Protein AF-A0A497P9X1-F1 (afdb_monomer_lite)

pLDDT: mean 84.9, std 14.03, range [44.47, 98.25]

Radius of gyration: 28.97 Å; chains: 1; bounding box: 52×37×80 Å

Sequence (143 aa):
KSTELIQFISKNPGLSIEEISKKLGWTRRSVKLILAKLEKLNKITSRYFPAITKFKDEPWDIQKDISSEESKLEEMLINLKRKEKEAFEKCIKAQMSKDDNLASMYANQCAEIKKLINTVIANEDLLGRMNITIERLRINLRK

Secondary structure (DSSP, 8-state):
-HHHHHHHHHHSTT--HHHHHHHHT--HHHHHHHHHHHHHTTS------------SS-HHHHHHHHHHHHHHHHHHHHHHHHHHHHHHHHHHHHHHTT-HHHHHHHHHHHHHHHHHHHHHHHHHHHHHHHHHHHHHHHHHHT-

Structure (mmCIF, N/CA/C/O backbone):
data_AF-A0A497P9X1-F1
#
_entry.id   AF-A0A497P9X1-F1
#
loop_
_atom_site.group_PDB
_atom_site.id
_atom_site.type_symbol
_atom_site.label_atom_id
_atom_site.label_alt_id
_atom_site.label_comp_id
_atom_site.label_asym_id
_atom_site.label_entity_id
_atom_site.label_seq_id
_atom_site.pdbx_PDB_ins_code
_atom_site.Cartn_x
_atom_site.Cartn_y
_atom_site.Cartn_z
_atom_site.occupancy
_atom_site.B_iso_or_equiv
_atom_site.auth_seq_id
_atom_site.auth_comp_id
_atom_site.auth_asym_id
_atom_site.auth_atom_id
_atom_site.pdbx_PDB_model_num
ATOM 1 N N . LYS A 1 1 ? 18.098 -14.979 -49.628 1.00 72.38 1 LYS A N 1
ATOM 2 C CA . LYS A 1 1 ? 17.369 -14.269 -48.546 1.00 72.38 1 LYS A CA 1
ATOM 3 C C . LYS A 1 1 ? 17.636 -14.821 -47.139 1.00 72.38 1 LYS A C 1
ATOM 5 O O . LYS A 1 1 ? 18.336 -14.154 -46.400 1.00 72.38 1 LYS A O 1
ATOM 10 N N . SER A 1 2 ? 17.158 -15.999 -46.713 1.00 75.50 2 SER A N 1
ATOM 11 C CA . SER A 1 2 ? 17.401 -16.448 -45.317 1.00 75.50 2 SER A CA 1
ATOM 12 C C . SER A 1 2 ? 18.880 -16.718 -45.001 1.00 75.50 2 SER A C 1
ATOM 14 O O . SER A 1 2 ? 19.380 -16.264 -43.981 1.00 75.50 2 SER A O 1
ATOM 16 N N . THR A 1 3 ? 19.591 -17.408 -45.895 1.00 80.69 3 THR A N 1
ATOM 17 C CA . THR A 1 3 ? 21.039 -17.683 -45.794 1.00 80.69 3 THR A CA 1
ATOM 18 C C . THR A 1 3 ? 21.878 -16.409 -45.866 1.00 80.69 3 THR A C 1
ATOM 20 O O . THR A 1 3 ? 22.778 -16.197 -45.065 1.00 80.69 3 THR A O 1
ATOM 23 N N . GLU A 1 4 ? 21.513 -15.533 -46.792 1.00 83.50 4 GLU A N 1
ATOM 24 C CA . GLU A 1 4 ? 22.104 -14.213 -47.005 1.00 83.50 4 GLU A CA 1
ATOM 25 C C . GLU A 1 4 ? 21.958 -13.304 -45.775 1.00 83.50 4 GLU A C 1
ATOM 27 O O . GLU A 1 4 ? 22.929 -12.684 -45.352 1.00 83.50 4 GLU A O 1
ATOM 32 N N . LEU A 1 5 ? 20.784 -13.296 -45.131 1.00 81.31 5 LEU A N 1
ATOM 33 C CA . LEU A 1 5 ? 20.562 -12.547 -43.895 1.00 81.31 5 LEU A CA 1
ATOM 34 C C . LEU A 1 5 ? 21.368 -13.125 -42.722 1.00 81.31 5 LEU A C 1
ATOM 36 O O . LEU A 1 5 ? 21.935 -12.359 -41.953 1.00 81.31 5 LEU A O 1
ATOM 40 N N . ILE A 1 6 ? 21.475 -14.455 -42.603 1.00 79.44 6 ILE A N 1
ATOM 41 C CA . ILE A 1 6 ? 22.326 -15.096 -41.584 1.00 79.44 6 ILE A CA 1
ATOM 42 C C . ILE A 1 6 ? 23.792 -14.702 -41.780 1.00 79.44 6 ILE A C 1
ATOM 44 O O . ILE A 1 6 ? 24.445 -14.278 -40.830 1.00 79.44 6 ILE A O 1
ATOM 48 N N . GLN A 1 7 ? 24.308 -14.815 -43.005 1.00 82.56 7 GLN A N 1
ATOM 49 C CA . GLN A 1 7 ? 25.697 -14.476 -43.313 1.00 82.56 7 GLN A CA 1
ATOM 50 C C . GLN A 1 7 ? 25.976 -12.989 -43.059 1.00 82.56 7 GLN A C 1
ATOM 52 O O . GLN A 1 7 ? 27.040 -12.630 -42.559 1.00 82.56 7 GLN A O 1
ATOM 57 N N . PHE A 1 8 ? 25.004 -12.127 -43.359 1.00 82.25 8 PHE A N 1
ATOM 58 C CA . PHE A 1 8 ? 25.089 -10.697 -43.099 1.00 82.25 8 PHE A CA 1
ATOM 59 C C . PHE A 1 8 ? 25.101 -10.368 -41.599 1.00 82.25 8 PHE A C 1
ATOM 61 O O . PHE A 1 8 ? 25.959 -9.602 -41.161 1.00 82.25 8 PHE A O 1
ATOM 68 N N . ILE A 1 9 ? 24.206 -10.978 -40.811 1.00 78.12 9 ILE A N 1
ATOM 69 C CA . ILE A 1 9 ? 24.138 -10.819 -39.347 1.00 78.12 9 ILE A CA 1
ATOM 70 C C . ILE A 1 9 ? 25.404 -11.363 -38.682 1.00 78.12 9 ILE A C 1
ATOM 72 O O . ILE A 1 9 ? 25.940 -10.726 -37.783 1.00 78.12 9 ILE A O 1
ATOM 76 N N . SER A 1 10 ? 25.930 -12.497 -39.152 1.00 77.62 10 SER A N 1
ATOM 77 C CA . SER A 1 10 ? 27.176 -13.068 -38.628 1.00 77.62 10 SER A CA 1
ATOM 78 C C . SER A 1 10 ? 28.377 -12.144 -38.841 1.00 77.62 10 SER A C 1
ATOM 80 O O . SER A 1 10 ? 29.286 -12.146 -38.018 1.00 77.62 10 SER A O 1
ATOM 82 N N . LYS A 1 11 ? 28.388 -11.362 -39.927 1.00 81.19 11 LYS A N 1
ATOM 83 C CA . LYS A 1 11 ? 29.424 -10.354 -40.196 1.00 81.19 11 LYS A CA 1
ATOM 84 C C . LYS A 1 11 ? 29.170 -9.021 -39.480 1.00 81.19 11 LYS A C 1
ATOM 86 O O . LYS A 1 11 ? 30.095 -8.232 -39.348 1.00 81.19 11 LYS A O 1
ATOM 91 N N . ASN A 1 12 ? 27.933 -8.751 -39.057 1.00 75.94 12 ASN A N 1
ATOM 92 C CA . ASN A 1 12 ? 27.509 -7.472 -38.481 1.00 75.94 12 ASN A CA 1
ATOM 93 C C . ASN A 1 12 ? 26.520 -7.697 -37.314 1.00 75.94 12 ASN A C 1
ATOM 95 O O . ASN A 1 12 ? 25.314 -7.462 -37.475 1.00 75.94 12 ASN A O 1
ATOM 99 N N . PRO A 1 13 ? 26.988 -8.180 -36.150 1.00 74.12 13 PRO A N 1
ATOM 100 C CA . PRO A 1 13 ? 26.120 -8.403 -34.998 1.00 74.12 13 PRO A CA 1
ATOM 101 C C . PRO A 1 13 ? 25.591 -7.073 -34.433 1.00 74.12 13 PRO A C 1
ATOM 103 O O . PRO A 1 13 ? 26.290 -6.066 -34.437 1.00 74.12 13 PRO A O 1
ATOM 106 N N . GLY A 1 14 ? 24.354 -7.074 -33.923 1.00 69.44 14 GLY A N 1
ATOM 107 C CA . GLY A 1 14 ? 23.773 -5.931 -33.198 1.00 69.44 14 GLY A CA 1
ATOM 108 C C . GLY A 1 14 ? 23.061 -4.869 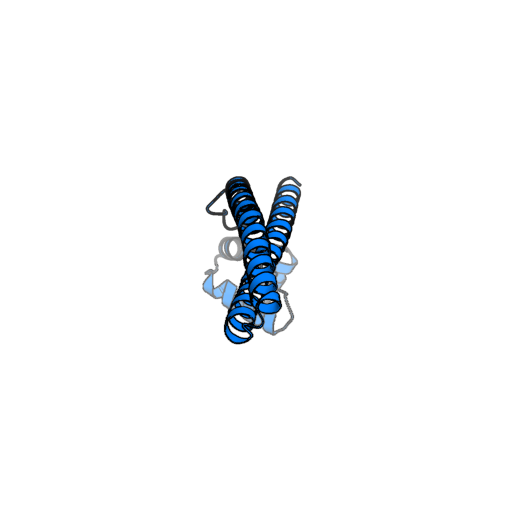-34.046 1.00 69.44 14 GLY A C 1
ATOM 109 O O . GLY A 1 14 ? 22.570 -3.897 -33.484 1.00 69.44 14 GLY A O 1
ATOM 110 N N . LEU A 1 15 ? 22.955 -5.046 -35.367 1.00 76.50 15 LEU A N 1
ATOM 111 C CA . LEU A 1 15 ? 22.211 -4.114 -36.224 1.00 76.50 15 LEU A CA 1
ATOM 112 C C . LEU A 1 15 ? 20.694 -4.177 -35.992 1.00 76.50 15 LEU A C 1
ATOM 114 O O . LEU A 1 15 ? 20.102 -5.252 -35.862 1.00 76.50 15 LEU A O 1
ATOM 118 N N . SER A 1 16 ? 20.053 -3.012 -36.034 1.00 77.69 16 SER A N 1
ATOM 119 C CA . SER A 1 16 ? 18.599 -2.871 -35.999 1.00 77.69 16 SER A CA 1
ATOM 120 C C . SER A 1 16 ? 17.940 -3.323 -37.309 1.00 77.69 16 SER A C 1
ATOM 122 O O . SER A 1 16 ? 18.546 -3.360 -38.384 1.00 77.69 16 SER A O 1
ATOM 124 N N . ILE A 1 17 ? 16.636 -3.611 -37.251 1.00 80.31 17 ILE A N 1
ATOM 125 C CA . ILE A 1 17 ? 15.829 -3.978 -38.430 1.00 80.31 17 ILE A CA 1
ATOM 126 C C . ILE A 1 17 ? 15.866 -2.869 -39.496 1.00 80.31 17 ILE A C 1
ATOM 128 O O . ILE A 1 17 ? 15.791 -3.155 -40.692 1.00 80.31 17 ILE A O 1
ATOM 132 N N . GLU A 1 18 ? 15.988 -1.609 -39.075 1.00 79.69 18 GLU A N 1
ATOM 133 C CA . GLU A 1 18 ? 16.045 -0.456 -39.973 1.00 79.69 18 GLU A CA 1
ATOM 134 C C . GLU A 1 18 ? 17.371 -0.395 -40.734 1.00 79.69 18 GLU A C 1
ATOM 136 O O . GLU A 1 18 ? 17.380 -0.218 -41.953 1.00 79.69 18 GLU A O 1
ATOM 141 N N . GLU A 1 19 ? 18.484 -0.623 -40.042 1.00 78.62 19 GLU A N 1
ATOM 142 C CA . GLU A 1 19 ? 19.819 -0.640 -40.643 1.00 78.62 19 GLU A CA 1
ATOM 143 C C . GLU A 1 19 ? 20.000 -1.835 -41.579 1.00 78.62 19 GLU A C 1
ATOM 145 O O . GLU A 1 19 ? 20.562 -1.686 -42.664 1.00 78.62 19 GLU A O 1
ATOM 150 N N . ILE A 1 20 ? 19.462 -3.002 -41.211 1.00 82.56 20 ILE A N 1
ATOM 151 C CA . ILE A 1 20 ? 19.448 -4.195 -42.068 1.00 82.56 20 ILE A CA 1
ATOM 152 C C . ILE A 1 20 ? 18.623 -3.930 -43.333 1.00 82.56 20 ILE A C 1
ATOM 154 O O . ILE A 1 20 ? 19.067 -4.233 -44.439 1.00 82.56 20 ILE A O 1
ATOM 158 N N . SER A 1 21 ? 17.438 -3.329 -43.185 1.00 86.38 21 SER A N 1
ATOM 159 C CA . SER A 1 21 ? 16.563 -2.959 -44.303 1.00 86.38 21 SER A CA 1
ATOM 160 C C . SER A 1 21 ? 17.260 -1.994 -45.268 1.00 86.38 21 SER A C 1
ATOM 162 O O . SER A 1 21 ? 17.225 -2.216 -46.477 1.00 86.38 21 SER A O 1
ATOM 164 N N . LYS A 1 22 ? 17.957 -0.978 -44.742 1.00 87.50 22 LYS A N 1
ATOM 165 C CA . LYS A 1 22 ? 18.691 0.016 -45.537 1.00 87.50 22 LYS A CA 1
ATOM 166 C C . LYS A 1 22 ? 19.923 -0.573 -46.231 1.00 87.50 22 LYS A C 1
ATOM 168 O O . LYS A 1 22 ? 20.139 -0.288 -47.403 1.00 87.50 22 LYS A O 1
ATOM 173 N N . LYS A 1 23 ? 20.711 -1.405 -45.540 1.00 85.12 23 LYS A N 1
ATOM 174 C CA . LYS A 1 23 ? 21.948 -1.996 -46.087 1.00 85.12 23 LYS A CA 1
ATOM 175 C C . LYS A 1 23 ? 21.693 -3.106 -47.110 1.00 85.12 23 LYS A C 1
ATOM 177 O O . LYS A 1 23 ? 22.462 -3.229 -48.053 1.00 85.12 23 LYS A O 1
ATOM 182 N N . LEU A 1 24 ? 20.636 -3.902 -46.934 1.00 84.81 24 LEU A N 1
ATOM 183 C CA . LEU A 1 24 ? 20.275 -4.979 -47.868 1.00 84.81 24 LEU A CA 1
ATOM 184 C C . LEU A 1 24 ? 19.288 -4.531 -48.959 1.00 84.81 24 LEU A C 1
ATOM 186 O O . LEU A 1 24 ? 18.981 -5.312 -49.855 1.00 84.81 24 LEU A O 1
ATOM 190 N N . GLY A 1 25 ? 18.748 -3.309 -48.878 1.00 85.31 25 GLY A N 1
ATOM 191 C CA . GLY A 1 25 ? 17.722 -2.814 -49.806 1.00 85.31 25 GLY A CA 1
ATOM 192 C C . GLY A 1 25 ? 16.392 -3.575 -49.710 1.00 85.31 25 GLY A C 1
ATOM 193 O O . GLY A 1 25 ? 15.606 -3.602 -50.654 1.00 85.31 25 GLY A O 1
ATOM 194 N N . TRP A 1 26 ? 16.138 -4.253 -48.590 1.00 89.75 26 TRP A N 1
ATOM 195 C CA . TRP A 1 26 ? 14.936 -5.061 -48.380 1.00 89.75 26 TRP A CA 1
ATOM 196 C C . TRP A 1 26 ? 13.880 -4.281 -47.614 1.00 89.75 26 TRP A C 1
ATOM 198 O O . TRP A 1 26 ? 14.192 -3.447 -46.771 1.00 89.75 26 TRP A O 1
ATOM 208 N N . THR A 1 27 ? 12.604 -4.609 -47.820 1.00 87.69 27 THR A N 1
ATOM 209 C CA . THR A 1 27 ? 11.520 -4.011 -47.028 1.00 87.69 27 THR A CA 1
ATOM 210 C C . THR A 1 27 ? 11.586 -4.467 -45.567 1.00 87.69 27 THR A C 1
ATOM 212 O O . THR A 1 27 ? 11.835 -5.646 -45.290 1.00 87.69 27 THR A O 1
ATOM 215 N N . ARG A 1 28 ? 11.261 -3.576 -44.619 1.00 84.81 28 ARG A N 1
ATOM 216 C CA . ARG A 1 28 ? 11.203 -3.893 -43.175 1.00 84.81 28 ARG A CA 1
ATOM 217 C C . ARG A 1 28 ? 10.356 -5.137 -42.877 1.00 84.81 28 ARG A C 1
ATOM 219 O O . ARG A 1 28 ? 10.724 -5.957 -42.040 1.00 84.81 28 ARG A O 1
ATOM 226 N N . ARG A 1 29 ? 9.236 -5.309 -43.595 1.00 84.75 29 ARG A N 1
ATOM 227 C CA . ARG A 1 29 ? 8.339 -6.472 -43.466 1.00 84.75 29 ARG A CA 1
ATOM 228 C C . ARG A 1 29 ? 9.035 -7.775 -43.856 1.00 84.75 29 ARG A C 1
ATOM 230 O O . ARG A 1 29 ? 8.917 -8.763 -43.139 1.00 84.75 29 ARG A O 1
ATOM 237 N N . SER A 1 30 ? 9.775 -7.774 -44.963 1.00 86.12 30 SER A N 1
ATOM 238 C CA . SER A 1 30 ? 10.507 -8.959 -45.418 1.00 86.12 30 SER A CA 1
ATOM 239 C C . SER A 1 30 ? 11.630 -9.356 -44.456 1.00 86.12 30 SER A C 1
ATOM 241 O O . SER A 1 30 ? 11.753 -10.536 -44.136 1.00 86.12 30 SER A O 1
ATOM 243 N N . VAL A 1 31 ? 12.369 -8.380 -43.916 1.00 84.69 31 VAL A N 1
ATOM 244 C CA . VAL A 1 31 ? 13.404 -8.614 -42.898 1.00 84.69 31 VAL A CA 1
ATOM 245 C C . VAL A 1 31 ? 12.779 -9.217 -41.636 1.00 84.69 31 VAL A C 1
ATOM 247 O O . VAL A 1 31 ? 13.226 -10.269 -41.192 1.00 84.69 31 VAL A O 1
ATOM 250 N N . LYS A 1 32 ? 11.683 -8.638 -41.119 1.00 85.44 32 LYS A N 1
ATOM 251 C CA . LYS A 1 32 ? 10.947 -9.171 -39.953 1.00 85.44 32 LYS A CA 1
ATOM 252 C C . LYS A 1 32 ? 10.479 -10.615 -40.146 1.00 85.44 32 LYS A C 1
ATOM 254 O O . LYS A 1 32 ? 10.679 -11.443 -39.265 1.00 85.44 32 LYS A O 1
ATOM 259 N N . LEU A 1 33 ? 9.876 -10.927 -41.295 1.00 85.44 33 LEU A N 1
ATOM 260 C CA . LEU A 1 33 ? 9.376 -12.276 -41.583 1.00 85.44 33 LEU A CA 1
ATOM 261 C C . LEU A 1 33 ? 10.501 -13.313 -41.627 1.00 85.44 33 LEU A C 1
ATOM 263 O O . LEU A 1 33 ? 10.319 -14.439 -41.169 1.00 85.44 33 LEU A O 1
ATOM 267 N N . ILE A 1 34 ? 11.654 -12.949 -42.186 1.00 85.31 34 ILE A N 1
ATOM 268 C CA . ILE A 1 34 ? 12.799 -13.855 -42.275 1.00 85.31 34 ILE A CA 1
ATOM 269 C C . ILE A 1 34 ? 13.465 -14.003 -40.905 1.00 85.31 34 ILE A C 1
ATOM 271 O O . ILE A 1 34 ? 13.758 -15.130 -40.522 1.00 85.31 34 ILE A O 1
ATOM 275 N N . LEU A 1 35 ? 13.634 -12.919 -40.140 1.00 82.38 35 LEU A N 1
ATOM 276 C CA . LEU A 1 35 ? 14.141 -12.981 -38.765 1.00 82.38 35 LEU A CA 1
ATOM 277 C C . LEU A 1 35 ? 13.268 -13.891 -37.891 1.00 82.38 35 LEU A C 1
ATOM 279 O O . LEU A 1 35 ? 13.795 -14.806 -37.272 1.00 82.38 35 LEU A O 1
ATOM 283 N N . ALA A 1 36 ? 11.942 -13.738 -37.943 1.00 82.88 36 ALA A N 1
ATOM 284 C CA . ALA A 1 36 ? 11.012 -14.595 -37.204 1.00 82.88 36 ALA A CA 1
ATOM 285 C C . ALA A 1 36 ? 11.107 -16.074 -37.623 1.00 82.88 36 ALA A C 1
ATOM 287 O O . ALA A 1 36 ? 11.001 -16.974 -36.792 1.00 82.88 36 ALA A O 1
ATOM 288 N N . LYS A 1 37 ? 11.327 -16.354 -38.916 1.00 84.56 37 LYS A N 1
ATOM 289 C CA . LYS A 1 37 ? 11.570 -17.724 -39.399 1.00 84.56 37 LYS A CA 1
ATOM 290 C C . LYS A 1 37 ? 12.897 -18.286 -38.887 1.00 84.56 37 LYS A C 1
ATOM 292 O O . LYS A 1 37 ? 12.955 -19.456 -38.537 1.00 84.56 37 LYS A O 1
ATOM 297 N N . LEU A 1 38 ? 13.956 -17.482 -38.865 1.00 81.50 38 LEU A N 1
ATOM 298 C CA . LEU A 1 38 ? 15.285 -17.896 -38.409 1.00 81.50 38 LEU A CA 1
ATOM 299 C C . LEU A 1 38 ? 15.351 -18.093 -36.891 1.00 81.50 38 LEU A C 1
ATOM 301 O O . LEU A 1 38 ? 16.043 -18.997 -36.429 1.00 81.50 38 LEU A O 1
ATOM 305 N N . GLU A 1 39 ? 14.600 -17.288 -36.147 1.00 81.69 39 GLU A N 1
ATOM 306 C CA . GLU A 1 39 ? 14.421 -17.411 -34.703 1.00 81.69 39 GLU A CA 1
ATOM 307 C C . GLU A 1 39 ? 13.659 -18.687 -34.342 1.00 81.69 39 GLU A C 1
ATOM 309 O O . GLU A 1 39 ? 14.131 -19.465 -33.524 1.00 81.69 39 GLU A O 1
ATOM 314 N N . LYS A 1 40 ? 12.562 -18.998 -35.051 1.00 83.44 40 LYS A N 1
ATOM 315 C CA . LYS A 1 40 ? 11.863 -20.291 -34.907 1.00 83.44 40 LYS A CA 1
ATOM 316 C C . LYS A 1 40 ? 12.748 -21.505 -35.200 1.00 83.44 40 LYS A C 1
ATOM 318 O O . LYS A 1 40 ? 12.493 -22.585 -34.684 1.00 83.44 40 LYS A O 1
ATOM 323 N N . LEU A 1 41 ? 13.754 -21.341 -36.059 1.00 81.88 41 LEU A N 1
ATOM 324 C CA . LEU A 1 41 ? 14.720 -22.385 -36.401 1.00 81.88 41 LEU A CA 1
ATOM 325 C C . LEU A 1 41 ? 15.934 -22.408 -35.454 1.00 81.88 41 LEU A C 1
ATOM 327 O O . LEU A 1 41 ? 16.895 -23.115 -35.747 1.00 81.88 41 LEU A O 1
ATOM 331 N N . ASN A 1 42 ? 15.924 -21.621 -34.3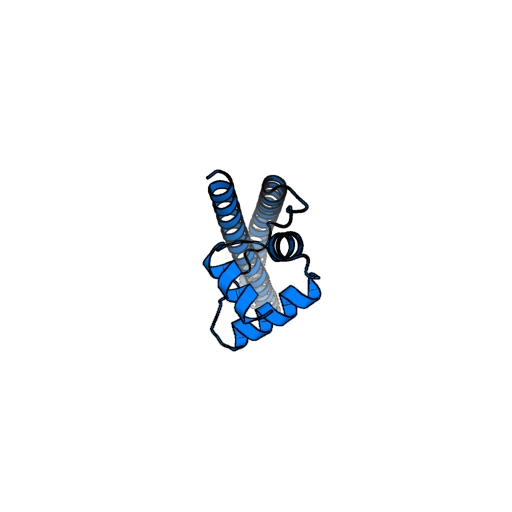69 1.00 73.38 42 ASN A N 1
ATOM 332 C CA . ASN A 1 42 ? 17.024 -21.461 -33.410 1.00 73.38 42 ASN A CA 1
ATOM 333 C C . ASN A 1 42 ? 18.378 -21.092 -34.048 1.00 73.38 42 ASN A C 1
ATOM 335 O O . ASN A 1 42 ? 19.433 -21.330 -33.467 1.00 73.38 42 ASN A O 1
ATOM 339 N N . LYS A 1 43 ? 18.374 -20.502 -35.251 1.00 74.62 43 LYS A N 1
ATOM 340 C CA . LYS A 1 43 ? 19.606 -20.090 -35.949 1.00 74.62 43 LYS A CA 1
ATOM 341 C C . LYS A 1 43 ? 20.085 -18.705 -35.528 1.00 74.62 43 LYS A C 1
ATOM 343 O O . LYS A 1 43 ? 21.250 -18.378 -35.727 1.00 74.62 43 LYS A O 1
ATOM 348 N N . ILE A 1 44 ? 19.179 -17.890 -34.994 1.00 70.81 44 ILE A N 1
ATOM 349 C CA . ILE A 1 44 ? 19.451 -16.564 -34.442 1.00 70.81 44 ILE A CA 1
ATOM 350 C C . ILE A 1 44 ? 18.580 -16.361 -33.200 1.00 70.81 44 ILE A C 1
ATOM 352 O O . ILE A 1 44 ? 17.486 -16.912 -33.118 1.00 70.81 44 ILE A O 1
ATOM 356 N N . THR A 1 45 ? 19.027 -15.517 -32.278 1.00 67.31 45 THR A N 1
ATOM 357 C CA . THR A 1 45 ? 18.193 -14.998 -31.187 1.00 67.31 45 THR A CA 1
ATOM 358 C C . THR A 1 45 ? 17.985 -13.514 -31.441 1.00 67.31 45 THR A C 1
ATOM 360 O O . THR A 1 45 ? 18.959 -12.755 -31.442 1.00 67.31 45 THR A O 1
ATOM 363 N N . SER A 1 46 ? 16.744 -13.078 -31.682 1.00 61.62 46 SER A N 1
ATOM 364 C CA . SER A 1 46 ? 16.462 -11.652 -31.815 1.00 61.62 46 SER A CA 1
ATOM 365 C C . SER A 1 46 ? 16.420 -11.046 -30.417 1.00 61.62 46 SER A C 1
ATOM 367 O O . SER A 1 46 ? 15.391 -11.027 -29.748 1.00 61.62 46 SER A O 1
ATOM 369 N N . ARG A 1 47 ? 17.567 -10.566 -29.927 1.00 56.75 47 ARG A N 1
ATOM 370 C CA . ARG A 1 47 ? 17.571 -9.741 -28.718 1.00 56.75 47 ARG A CA 1
ATOM 371 C C . ARG A 1 47 ? 16.991 -8.380 -29.080 1.00 56.7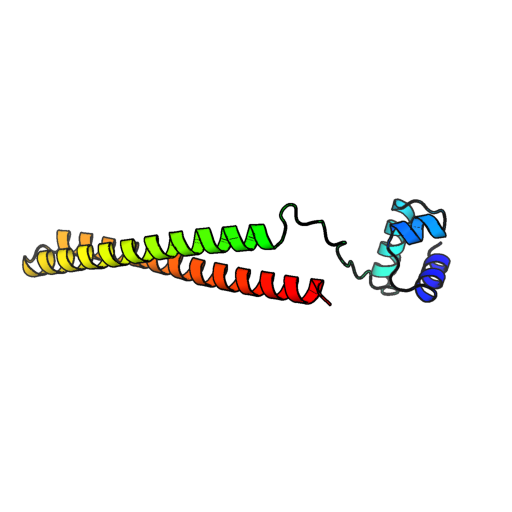5 47 ARG A C 1
ATOM 373 O O . ARG A 1 47 ? 17.685 -7.520 -29.613 1.00 56.75 47 ARG A O 1
ATOM 380 N N . TYR A 1 48 ? 15.695 -8.219 -28.833 1.00 48.16 48 TYR A N 1
ATOM 381 C CA . TYR A 1 48 ? 15.042 -6.920 -28.837 1.00 48.16 48 TYR A CA 1
ATOM 382 C C . TYR A 1 48 ? 15.624 -6.103 -27.682 1.00 48.16 48 TYR A C 1
ATOM 384 O O . TYR A 1 48 ? 15.216 -6.258 -26.533 1.00 48.16 48 TYR A O 1
ATOM 392 N N . PHE A 1 49 ? 16.603 -5.253 -27.977 1.00 44.47 49 PHE A N 1
ATOM 393 C CA . PHE A 1 49 ? 16.836 -4.092 -27.135 1.00 44.47 49 PHE A CA 1
ATOM 394 C C . PHE A 1 49 ? 15.724 -3.113 -27.506 1.00 44.47 49 PHE A C 1
ATOM 396 O O . PHE A 1 49 ? 15.708 -2.670 -28.660 1.00 44.47 49 PHE A O 1
ATOM 403 N N . PRO A 1 50 ? 14.751 -2.817 -26.622 1.00 45.81 50 PRO A N 1
ATOM 404 C CA . PRO A 1 50 ? 13.874 -1.692 -26.882 1.00 45.81 50 PRO A CA 1
ATOM 405 C C . PRO A 1 50 ? 14.787 -0.503 -27.163 1.00 45.81 50 PRO A C 1
ATOM 407 O O . PRO A 1 50 ? 15.639 -0.167 -26.337 1.00 45.81 50 PRO A O 1
ATOM 410 N N . ALA A 1 51 ? 14.645 0.108 -28.344 1.00 46.03 51 ALA A N 1
ATOM 411 C CA . ALA A 1 51 ? 15.075 1.487 -28.494 1.00 46.03 51 ALA A CA 1
ATOM 412 C C . ALA A 1 51 ? 14.484 2.199 -27.283 1.00 46.03 51 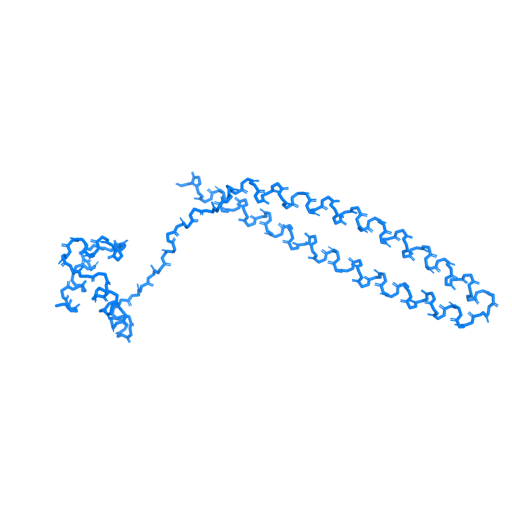ALA A C 1
ATOM 414 O O . ALA A 1 51 ? 13.287 2.029 -27.043 1.00 46.03 51 ALA A O 1
ATOM 415 N N . ILE A 1 52 ? 15.316 2.866 -26.482 1.00 48.78 52 ILE A N 1
ATOM 416 C CA . ILE A 1 52 ? 14.849 3.660 -25.351 1.00 48.78 52 ILE A CA 1
ATOM 417 C C . ILE A 1 52 ? 13.813 4.604 -25.953 1.00 48.78 52 ILE A C 1
ATOM 419 O O . ILE A 1 52 ? 14.149 5.569 -26.641 1.00 48.78 52 ILE A O 1
ATOM 423 N N . THR A 1 53 ? 12.537 4.249 -25.814 1.00 44.91 53 THR A N 1
ATOM 424 C CA . THR A 1 53 ? 11.432 5.125 -26.140 1.00 44.91 53 THR A CA 1
ATOM 425 C C . THR A 1 53 ? 11.678 6.292 -25.224 1.00 44.91 53 THR A C 1
ATOM 427 O O . THR A 1 53 ? 11.699 6.081 -24.012 1.00 44.91 53 THR A O 1
ATOM 430 N N . LYS A 1 54 ? 11.984 7.464 -25.794 1.00 46.47 54 LYS A N 1
ATOM 431 C CA . LYS A 1 54 ? 12.114 8.703 -25.030 1.00 46.47 54 LYS A CA 1
ATOM 432 C C . LYS A 1 54 ? 10.973 8.698 -24.023 1.00 46.47 54 LYS A C 1
ATOM 434 O O . LYS A 1 54 ? 9.812 8.658 -24.441 1.00 46.47 54 LYS A O 1
ATOM 439 N N . PHE A 1 55 ? 11.306 8.584 -22.738 1.00 49.72 55 PHE A N 1
ATOM 440 C CA . PHE A 1 55 ? 10.299 8.721 -21.704 1.00 49.72 55 PHE A CA 1
ATOM 441 C C . PHE A 1 55 ? 9.640 10.074 -21.975 1.00 49.72 55 PHE A C 1
ATOM 443 O O . PHE A 1 55 ? 10.323 11.039 -22.322 1.00 49.72 55 PHE A O 1
ATOM 450 N N . LYS A 1 56 ? 8.304 10.095 -21.995 1.00 53.72 56 LYS A N 1
ATOM 451 C CA . LYS A 1 56 ? 7.551 11.317 -22.306 1.00 53.72 56 LYS A CA 1
ATOM 452 C C . LYS A 1 56 ? 7.930 12.443 -21.334 1.00 53.72 56 LYS A C 1
ATOM 454 O O . LYS A 1 56 ? 7.928 13.602 -21.732 1.00 53.72 56 LYS A O 1
ATOM 459 N N . ASP A 1 57 ? 8.331 12.031 -20.137 1.00 55.56 57 ASP A N 1
ATOM 460 C CA . ASP A 1 57 ? 8.816 12.842 -19.037 1.00 55.56 57 ASP A CA 1
ATOM 461 C C . ASP A 1 57 ? 10.272 12.435 -18.750 1.00 55.56 57 ASP A C 1
ATOM 463 O O . ASP A 1 57 ? 10.620 11.249 -18.825 1.00 55.56 57 ASP A O 1
ATOM 467 N N . GLU A 1 58 ? 11.150 13.398 -18.469 1.00 66.19 58 GLU A N 1
ATOM 468 C CA . GLU A 1 58 ? 12.531 13.075 -18.104 1.00 66.19 58 GLU A CA 1
ATOM 469 C C . GLU A 1 58 ? 12.518 12.290 -16.776 1.00 66.19 58 GLU A C 1
ATOM 471 O O . GLU A 1 58 ? 11.647 12.517 -15.937 1.00 66.19 58 GLU A O 1
ATOM 476 N N . PRO A 1 59 ? 13.475 11.381 -16.502 1.00 66.12 59 PRO A N 1
ATOM 477 C CA . PRO A 1 59 ? 13.489 10.596 -15.259 1.00 66.12 59 PRO A CA 1
ATOM 478 C C . PRO A 1 59 ? 13.384 11.426 -13.963 1.00 66.12 59 PRO A C 1
ATOM 480 O O . PRO A 1 59 ? 12.963 10.912 -12.929 1.00 66.12 59 PRO A O 1
ATOM 483 N N . TRP A 1 60 ? 13.761 12.708 -14.022 1.00 69.25 60 TRP A N 1
ATOM 484 C CA . TRP A 1 60 ? 13.597 13.688 -12.947 1.00 69.25 60 TRP A CA 1
ATOM 485 C C . TRP A 1 60 ? 12.127 14.032 -12.645 1.00 69.25 60 TRP A C 1
ATOM 487 O O . TRP A 1 60 ? 11.780 14.160 -11.471 1.00 69.25 60 TRP A O 1
ATOM 497 N N . ASP A 1 61 ? 11.270 14.143 -13.661 1.00 78.50 61 ASP A N 1
ATOM 498 C CA . ASP A 1 61 ? 9.842 14.434 -13.491 1.00 78.50 61 ASP A CA 1
ATOM 499 C C . ASP A 1 61 ? 9.160 13.305 -12.706 1.00 78.50 61 ASP A C 1
ATOM 501 O O . ASP A 1 61 ? 8.470 13.546 -11.718 1.00 78.50 61 ASP A O 1
ATOM 505 N N . ILE A 1 62 ? 9.481 12.055 -13.055 1.00 81.12 62 ILE A N 1
ATOM 506 C CA . ILE A 1 62 ? 8.957 10.862 -12.374 1.00 81.12 62 ILE A CA 1
ATOM 507 C C . ILE A 1 62 ? 9.426 10.814 -10.912 1.00 81.12 62 ILE A C 1
ATOM 509 O O . ILE A 1 62 ? 8.666 10.439 -10.021 1.00 81.12 62 ILE A O 1
ATOM 513 N N . GLN A 1 63 ? 10.675 11.204 -10.640 1.00 84.75 63 GLN A N 1
ATOM 514 C CA . GLN A 1 63 ? 11.203 11.239 -9.274 1.00 84.75 63 GLN A CA 1
ATOM 515 C C . GLN A 1 63 ? 10.497 12.300 -8.419 1.00 84.75 63 GLN A C 1
ATOM 517 O O . GLN A 1 63 ? 10.196 12.050 -7.254 1.00 84.75 63 GLN A O 1
ATOM 522 N N . LYS A 1 64 ? 10.188 13.464 -9.002 1.00 87.75 64 LYS A N 1
ATOM 523 C CA . LYS A 1 64 ? 9.418 14.518 -8.336 1.00 87.75 64 LYS A CA 1
ATOM 524 C C . LYS A 1 64 ? 7.993 14.061 -8.013 1.00 87.75 64 LYS A C 1
ATOM 526 O O . LYS A 1 64 ? 7.514 14.332 -6.912 1.00 87.75 64 LYS A O 1
ATOM 531 N N . ASP A 1 65 ? 7.345 13.359 -8.938 1.00 88.56 65 ASP A N 1
ATOM 532 C CA . ASP A 1 65 ? 6.007 12.807 -8.721 1.00 88.56 65 ASP A CA 1
ATOM 533 C C . ASP A 1 65 ? 6.011 11.766 -7.595 1.00 88.56 65 ASP A C 1
ATOM 535 O O . ASP A 1 65 ? 5.175 11.841 -6.697 1.00 88.56 65 ASP A O 1
ATOM 539 N N . ILE A 1 66 ? 7.001 10.863 -7.571 1.00 90.25 66 ILE A N 1
ATOM 540 C CA . ILE A 1 66 ? 7.180 9.896 -6.474 1.00 90.25 66 ILE A CA 1
ATOM 541 C C . ILE A 1 66 ? 7.304 10.615 -5.131 1.00 90.25 66 ILE A C 1
ATOM 543 O O . ILE A 1 66 ? 6.561 10.290 -4.211 1.00 90.25 66 ILE A O 1
ATOM 547 N N . SER A 1 67 ? 8.173 11.624 -5.023 1.00 92.00 67 SER A N 1
ATOM 548 C CA . SER A 1 67 ? 8.333 12.377 -3.773 1.00 92.00 67 SER A CA 1
ATOM 549 C C . SER A 1 67 ? 7.056 13.108 -3.351 1.00 92.00 67 SER A C 1
ATOM 551 O O . SER A 1 67 ? 6.752 13.184 -2.161 1.00 92.00 67 SER A O 1
ATOM 553 N N . SER A 1 68 ? 6.275 13.627 -4.305 1.00 93.69 68 SER A N 1
ATOM 554 C CA . SER A 1 68 ? 4.978 14.230 -3.986 1.00 93.69 68 SER A CA 1
ATOM 555 C C . SER A 1 68 ? 3.977 13.206 -3.455 1.00 93.69 68 SER A C 1
ATOM 557 O O . SER A 1 68 ? 3.177 13.561 -2.589 1.00 93.69 68 SER A O 1
ATOM 559 N N . GLU A 1 69 ? 3.960 11.986 -3.991 1.00 93.75 69 GLU A N 1
ATOM 560 C CA . GLU A 1 69 ? 3.076 10.922 -3.511 1.00 93.75 69 GLU A CA 1
ATOM 561 C C . GLU A 1 69 ? 3.534 10.376 -2.152 1.00 93.75 69 GLU A C 1
ATOM 563 O O . GLU A 1 69 ? 2.693 10.156 -1.283 1.00 93.75 69 GLU A O 1
ATOM 568 N N . GLU A 1 70 ? 4.846 10.257 -1.916 1.00 94.69 70 GLU A N 1
ATOM 569 C CA . GLU A 1 70 ? 5.417 9.891 -0.610 1.00 94.69 70 GLU A CA 1
ATOM 570 C C . GLU A 1 70 ? 4.928 10.848 0.490 1.00 94.69 70 GLU A C 1
ATOM 572 O O . GLU A 1 70 ? 4.361 10.399 1.484 1.00 94.69 70 GLU A O 1
ATOM 577 N N . SER A 1 71 ? 5.017 12.168 0.277 1.00 95.94 71 SER A N 1
ATOM 578 C CA . SER A 1 71 ? 4.536 13.153 1.264 1.00 95.94 71 SER A CA 1
ATOM 579 C C . SER A 1 71 ? 3.034 13.028 1.564 1.00 95.94 71 SER A C 1
ATOM 581 O O . SER A 1 71 ? 2.607 13.200 2.707 1.00 95.94 71 SER A O 1
ATOM 583 N N . LYS A 1 72 ? 2.209 12.713 0.555 1.00 96.25 72 LYS A N 1
ATOM 584 C CA . LYS A 1 72 ? 0.761 12.513 0.744 1.00 96.25 72 LYS A CA 1
ATOM 585 C C . LYS A 1 72 ? 0.468 11.245 1.544 1.00 96.25 72 LYS A C 1
ATOM 587 O O . LYS A 1 72 ? -0.427 11.250 2.391 1.00 96.25 72 LYS A O 1
ATOM 592 N N . LEU A 1 73 ? 1.194 10.160 1.272 1.00 96.88 73 LEU A N 1
ATOM 593 C CA . LEU A 1 73 ? 1.048 8.901 2.002 1.00 96.88 73 LEU A CA 1
ATOM 594 C C . LEU A 1 73 ? 1.484 9.050 3.461 1.00 96.88 73 LEU A C 1
ATOM 596 O O . LEU A 1 73 ? 0.761 8.581 4.340 1.00 96.88 73 LEU A O 1
ATOM 600 N N . GLU A 1 74 ? 2.565 9.783 3.731 1.00 96.62 74 GLU A N 1
ATOM 601 C CA . GLU A 1 74 ? 3.012 10.083 5.096 1.00 96.62 74 GLU A CA 1
ATOM 602 C C . GLU A 1 74 ? 1.936 10.842 5.890 1.00 96.62 74 GLU A C 1
ATOM 604 O O . GLU A 1 74 ? 1.577 10.454 7.008 1.00 96.62 74 GLU A O 1
ATOM 609 N N . GLU A 1 75 ? 1.352 11.894 5.303 1.00 97.62 75 GLU A N 1
ATOM 610 C CA . GLU A 1 75 ? 0.259 12.643 5.931 1.00 97.62 75 GLU A CA 1
ATOM 611 C C . GLU A 1 75 ? -0.969 11.746 6.172 1.00 97.62 75 GLU A C 1
ATOM 613 O O . GLU A 1 75 ? -1.592 11.771 7.244 1.00 97.62 75 GLU A O 1
ATOM 618 N N . MET A 1 76 ? -1.311 10.904 5.193 1.00 97.12 76 MET A N 1
ATOM 619 C CA . MET A 1 76 ? -2.406 9.945 5.307 1.00 97.12 76 MET A CA 1
ATOM 620 C C . MET A 1 76 ? -2.149 8.931 6.427 1.00 97.12 76 MET A C 1
ATOM 622 O O . MET A 1 76 ? -3.060 8.645 7.210 1.00 97.12 76 MET A O 1
ATOM 626 N N . LEU A 1 77 ? -0.922 8.427 6.559 1.00 97.50 77 LEU A N 1
ATOM 627 C CA . LEU A 1 77 ? -0.526 7.472 7.589 1.00 97.50 77 LEU A CA 1
ATOM 628 C C . LEU A 1 77 ? -0.656 8.075 8.990 1.00 97.50 77 LEU A C 1
ATOM 630 O O . LEU A 1 77 ? -1.223 7.437 9.883 1.00 97.50 77 LEU A O 1
ATOM 634 N N . ILE A 1 78 ? -0.183 9.310 9.182 1.00 97.94 78 ILE A N 1
ATOM 635 C CA . ILE A 1 78 ? -0.318 10.047 10.448 1.00 97.94 78 ILE A CA 1
ATOM 636 C C . ILE A 1 78 ? -1.799 10.188 10.817 1.00 97.94 78 ILE A C 1
ATOM 638 O O . ILE A 1 78 ? -2.209 9.872 11.939 1.00 97.94 78 ILE A O 1
ATOM 642 N N . ASN A 1 79 ? -2.626 10.603 9.856 1.00 98.06 79 ASN A N 1
ATOM 643 C CA . ASN A 1 79 ? -4.057 10.789 10.062 1.00 98.06 79 ASN A CA 1
ATOM 644 C C . ASN A 1 79 ? -4.791 9.480 10.378 1.00 98.06 79 ASN A C 1
ATOM 646 O O . ASN A 1 79 ? -5.647 9.454 11.266 1.00 98.06 79 ASN A O 1
ATOM 650 N N . LEU A 1 80 ? -4.465 8.389 9.684 1.00 98.06 80 LEU A N 1
ATOM 651 C CA . LEU A 1 80 ? -5.059 7.078 9.935 1.00 98.06 80 LEU A CA 1
ATOM 652 C C . LEU A 1 80 ? -4.658 6.528 11.305 1.00 98.06 80 LEU A C 1
ATOM 654 O O . LEU A 1 80 ? -5.529 6.057 12.030 1.00 98.06 80 LEU A O 1
ATOM 658 N N . LYS A 1 81 ? -3.385 6.652 11.706 1.00 97.75 81 LYS A N 1
ATOM 659 C CA . LYS A 1 81 ? -2.924 6.248 13.046 1.00 97.75 81 LYS A CA 1
ATOM 660 C C . LYS A 1 81 ? -3.633 7.026 14.154 1.00 97.75 81 LYS A C 1
ATOM 662 O O . LYS A 1 81 ? -4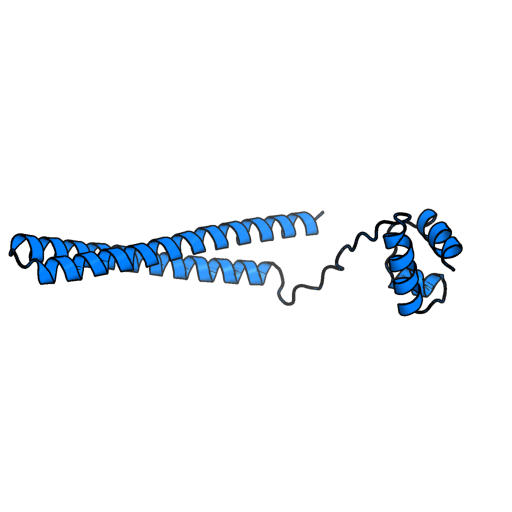.049 6.439 15.150 1.00 97.75 81 LYS A O 1
ATOM 667 N N . ARG A 1 82 ? -3.842 8.335 13.972 1.00 98.25 82 ARG A N 1
ATOM 668 C CA . ARG A 1 82 ? -4.629 9.141 14.919 1.00 98.25 82 ARG A CA 1
ATOM 669 C C . ARG A 1 82 ? -6.073 8.641 15.022 1.00 98.25 82 ARG A C 1
ATOM 671 O O . ARG A 1 82 ? -6.568 8.433 16.126 1.00 98.25 82 ARG A O 1
ATOM 678 N N . LYS A 1 83 ? -6.736 8.413 13.885 1.00 97.75 83 LYS A N 1
ATOM 679 C CA . LYS A 1 83 ? -8.118 7.901 13.847 1.00 97.75 83 LYS A CA 1
ATOM 680 C C . LYS A 1 83 ? -8.241 6.501 14.454 1.00 97.75 83 LYS A C 1
ATOM 682 O O . LYS A 1 83 ? -9.231 6.222 15.122 1.00 97.75 83 LYS A O 1
ATOM 687 N N . GLU A 1 84 ? -7.254 5.634 14.238 1.00 98.06 84 GLU A N 1
ATOM 688 C CA . GLU A 1 84 ? -7.211 4.287 14.818 1.00 98.06 84 GLU A CA 1
ATOM 689 C C . GLU A 1 84 ? -7.161 4.346 16.344 1.00 98.06 84 GLU A C 1
ATOM 691 O O . GLU A 1 84 ? -7.972 3.695 17.004 1.00 98.06 84 GLU A O 1
ATOM 696 N N . LYS A 1 85 ? -6.297 5.209 16.892 1.00 97.69 85 LYS A N 1
ATOM 697 C CA . LYS A 1 85 ? -6.218 5.465 18.331 1.00 97.69 85 LYS A CA 1
ATOM 698 C C . LYS A 1 85 ? -7.540 5.990 18.897 1.00 97.69 85 LYS A C 1
ATOM 700 O O . LYS A 1 85 ? -8.014 5.485 19.909 1.00 97.69 85 LYS A O 1
ATOM 705 N N . GLU A 1 86 ? -8.170 6.956 18.230 1.00 97.56 86 GLU A N 1
ATOM 706 C CA . GLU A 1 86 ? -9.466 7.504 18.661 1.00 97.56 86 GLU A CA 1
ATOM 707 C C . GLU A 1 86 ? -10.581 6.448 18.655 1.00 97.56 86 GLU A C 1
ATOM 709 O O . GLU A 1 86 ? -11.384 6.385 19.588 1.00 97.56 86 GLU A O 1
ATOM 714 N N . ALA A 1 87 ? -10.645 5.608 17.617 1.00 96.38 87 ALA A N 1
ATOM 715 C CA . ALA A 1 87 ? -11.607 4.510 17.542 1.00 96.38 87 ALA A CA 1
ATOM 716 C C . ALA A 1 87 ? -11.351 3.467 18.642 1.00 96.38 87 ALA A C 1
ATOM 718 O O . ALA A 1 87 ? -12.293 3.000 19.282 1.00 96.38 87 ALA A O 1
ATOM 719 N N . PHE A 1 88 ? -10.084 3.166 18.924 1.00 97.50 88 PHE A N 1
ATOM 720 C CA . PHE A 1 88 ? -9.693 2.229 19.972 1.00 97.50 88 PHE A CA 1
ATOM 721 C C . PHE A 1 88 ? -10.080 2.733 21.368 1.00 97.50 88 PHE A C 1
ATOM 723 O O . PHE A 1 88 ? -10.675 1.999 22.157 1.00 97.50 88 PHE A O 1
ATOM 730 N N . GLU A 1 89 ? -9.831 4.009 21.664 1.00 98.06 89 GLU A N 1
ATOM 731 C CA . GLU A 1 89 ? -10.249 4.629 22.925 1.00 98.06 89 GLU A CA 1
ATOM 732 C C . GLU A 1 89 ? -11.776 4.602 23.097 1.00 98.06 89 GLU A C 1
ATOM 734 O O . GLU A 1 89 ? -12.277 4.328 24.191 1.00 98.06 89 GLU A O 1
ATOM 739 N N . LYS A 1 90 ? -12.533 4.847 22.019 1.00 97.81 90 LYS A N 1
ATOM 740 C CA . LYS A 1 90 ? -14.000 4.730 22.025 1.00 97.81 90 LYS A CA 1
ATOM 741 C C . LYS A 1 90 ? -14.461 3.288 22.250 1.00 97.81 90 LYS A C 1
ATOM 743 O O . LYS A 1 90 ? -15.392 3.076 23.026 1.00 97.81 90 LYS A O 1
ATOM 748 N N . CYS A 1 91 ? -13.781 2.312 21.648 1.00 97.81 91 CYS A N 1
ATOM 749 C CA . CYS A 1 91 ? -14.030 0.888 21.871 1.00 97.81 91 CYS A CA 1
ATOM 750 C C . CYS A 1 91 ? -13.860 0.512 23.348 1.00 97.81 91 CYS A C 1
ATOM 752 O O . CYS A 1 91 ? -14.741 -0.123 23.923 1.00 97.81 91 CYS A O 1
ATOM 754 N N . ILE A 1 92 ? -12.769 0.953 23.987 1.00 97.75 92 ILE A N 1
ATOM 755 C CA . ILE A 1 92 ? -12.528 0.698 25.416 1.00 97.75 92 ILE A CA 1
ATOM 756 C C . ILE A 1 92 ? -13.637 1.317 26.269 1.00 97.75 92 ILE A C 1
ATOM 758 O O . ILE A 1 92 ? -14.164 0.654 27.158 1.00 97.75 92 ILE A O 1
ATOM 762 N N . LYS A 1 93 ? -14.023 2.571 26.005 1.00 97.94 93 LYS A N 1
ATOM 763 C CA . LYS A 1 93 ? -15.091 3.245 26.766 1.00 97.94 93 LYS A CA 1
ATOM 764 C C . LYS A 1 93 ? -16.432 2.511 26.656 1.00 97.94 93 LYS A C 1
ATOM 766 O O . LYS A 1 93 ? -17.117 2.357 27.667 1.00 97.94 93 LYS A O 1
ATOM 771 N N . ALA A 1 94 ? -16.782 2.035 25.461 1.00 97.56 94 ALA A N 1
ATOM 772 C CA . ALA A 1 94 ? -17.985 1.234 25.243 1.00 97.56 94 ALA A CA 1
ATOM 773 C C . ALA A 1 94 ? -17.925 -0.099 26.010 1.00 97.56 94 ALA A C 1
ATOM 775 O O . ALA A 1 94 ? -18.861 -0.431 26.736 1.00 97.56 94 ALA A O 1
ATOM 776 N N . GLN A 1 95 ? -16.781 -0.791 25.961 1.00 97.19 95 GLN A N 1
ATOM 777 C CA . GLN A 1 95 ? -16.567 -2.037 26.701 1.00 97.19 95 GLN A CA 1
ATOM 778 C C . GLN A 1 95 ? -16.679 -1.840 28.221 1.00 97.19 95 GLN A C 1
ATOM 780 O O . GLN A 1 95 ? -17.316 -2.637 28.906 1.00 97.19 95 GLN A O 1
ATOM 785 N N . MET A 1 96 ? -16.098 -0.761 28.757 1.00 96.94 96 MET A N 1
ATOM 786 C CA . MET A 1 96 ? -16.179 -0.418 30.186 1.00 96.94 96 MET A CA 1
ATOM 787 C C . MET A 1 96 ? -17.608 -0.089 30.626 1.00 96.94 96 MET A C 1
ATOM 789 O O . MET A 1 96 ? -17.982 -0.350 31.768 1.00 96.94 96 MET A O 1
ATOM 793 N N . SER A 1 97 ? -18.418 0.439 29.708 1.00 97.31 97 SER A N 1
ATOM 794 C CA . SER A 1 97 ? -19.840 0.718 29.929 1.00 97.31 97 SER A CA 1
ATOM 795 C C . SER A 1 97 ? -20.729 -0.518 29.735 1.00 97.31 97 SER A C 1
ATOM 797 O O . SER A 1 97 ? -21.941 -0.414 29.899 1.00 97.31 97 SER A O 1
ATOM 799 N N . LYS A 1 98 ? -20.141 -1.683 29.409 1.00 96.88 98 LYS A N 1
ATOM 800 C CA . LYS A 1 98 ? -20.834 -2.939 29.066 1.00 96.88 98 LYS A CA 1
ATOM 801 C C . LYS A 1 98 ? -21.810 -2.805 27.888 1.00 96.88 98 LYS A C 1
ATOM 803 O O . LYS A 1 98 ? -22.802 -3.524 27.819 1.00 96.88 98 LYS A O 1
ATOM 808 N N . ASP A 1 99 ? -21.529 -1.883 26.970 1.00 97.62 99 ASP A N 1
ATOM 809 C CA . ASP A 1 99 ? -22.262 -1.754 25.712 1.00 97.62 99 ASP A CA 1
ATOM 810 C C . ASP A 1 99 ? -21.523 -2.533 24.618 1.00 97.62 99 ASP A C 1
ATOM 812 O O . ASP A 1 99 ? -20.701 -1.991 23.870 1.00 97.62 99 ASP A O 1
ATOM 816 N N . ASP A 1 100 ? -21.789 -3.838 24.564 1.00 96.31 100 ASP A N 1
ATOM 817 C CA . ASP A 1 100 ? -21.098 -4.765 23.664 1.00 96.31 100 ASP A CA 1
ATOM 818 C C . ASP A 1 100 ? -21.382 -4.466 22.182 1.00 96.31 100 ASP A C 1
ATOM 820 O O . ASP A 1 100 ? -20.513 -4.662 21.328 1.00 96.31 100 ASP A O 1
ATOM 824 N N . ASN A 1 101 ? -22.565 -3.929 21.861 1.00 97.00 101 ASN A N 1
ATOM 825 C CA . ASN A 1 101 ? -22.912 -3.537 20.494 1.00 97.00 101 ASN A CA 1
ATOM 826 C C . ASN A 1 101 ? -22.036 -2.370 20.029 1.00 97.00 101 ASN A C 1
ATOM 828 O O . ASN A 1 101 ? -21.441 -2.413 18.948 1.00 97.00 101 ASN A O 1
ATOM 832 N N . LEU A 1 102 ? -21.921 -1.333 20.862 1.00 96.38 102 LEU A N 1
ATOM 833 C CA . LEU A 1 102 ? -21.107 -0.166 20.550 1.00 96.38 102 LEU A CA 1
ATOM 834 C C . LEU A 1 102 ? -19.605 -0.502 20.552 1.00 96.38 102 LEU A C 1
ATOM 836 O O . LEU A 1 102 ? -18.863 -0.014 19.695 1.00 96.38 102 LEU A O 1
ATOM 840 N N . ALA A 1 103 ? -19.159 -1.375 21.459 1.00 97.56 103 ALA A N 1
ATOM 841 C CA . ALA A 1 103 ? -17.791 -1.883 21.478 1.00 97.56 103 ALA A CA 1
ATOM 842 C C . ALA A 1 103 ? -17.465 -2.659 20.192 1.00 97.56 103 ALA A C 1
ATOM 844 O O . ALA A 1 103 ? -16.452 -2.380 19.551 1.00 97.56 103 ALA A O 1
ATOM 845 N N . SER A 1 104 ? -18.354 -3.558 19.752 1.00 98.06 104 SER A N 1
ATOM 846 C CA . SER A 1 104 ? -18.197 -4.307 18.499 1.00 98.06 104 SER A CA 1
ATOM 847 C C . SER A 1 104 ? -18.121 -3.381 17.280 1.00 98.06 104 SER A C 1
ATOM 849 O O . SER A 1 104 ? -17.255 -3.548 16.418 1.00 98.06 104 SER A O 1
ATOM 851 N N . MET A 1 105 ? -18.963 -2.342 17.230 1.00 98.00 105 MET A N 1
ATOM 852 C CA . MET A 1 105 ? -18.924 -1.338 16.164 1.00 98.00 105 MET A CA 1
ATOM 853 C C . MET A 1 105 ? -17.559 -0.633 16.093 1.00 98.00 105 MET A C 1
ATOM 855 O O . MET A 1 105 ? -16.969 -0.550 15.013 1.00 98.00 105 MET A O 1
ATOM 859 N N . TYR A 1 106 ? -17.031 -0.150 17.223 1.00 98.12 106 TYR A N 1
ATOM 860 C CA . TYR A 1 106 ? -15.725 0.515 17.252 1.00 98.12 106 TYR A CA 1
ATOM 861 C C . TYR A 1 106 ? -14.562 -0.447 16.973 1.00 98.12 106 TYR A C 1
ATOM 863 O O . TYR A 1 106 ? -13.617 -0.064 16.283 1.00 98.12 106 TYR A O 1
ATOM 871 N N . ALA A 1 107 ? -14.641 -1.703 17.419 1.00 97.50 107 ALA A N 1
ATOM 872 C CA . ALA A 1 107 ? -13.653 -2.729 17.089 1.00 97.50 107 ALA A CA 1
ATOM 873 C C . ALA A 1 107 ? -13.578 -2.981 15.572 1.00 97.50 107 ALA A C 1
ATOM 875 O O . ALA A 1 107 ? -12.483 -3.032 15.003 1.00 97.50 107 ALA A O 1
ATOM 876 N N . ASN A 1 108 ? -14.731 -3.056 14.900 1.00 97.69 108 ASN A N 1
ATOM 877 C CA . ASN A 1 108 ? -14.793 -3.168 13.442 1.00 97.69 108 ASN A CA 1
ATOM 878 C C . ASN A 1 108 ? -14.183 -1.938 12.755 1.00 97.69 108 ASN A C 1
ATOM 880 O O . ASN A 1 108 ? -13.399 -2.084 11.819 1.00 97.69 108 ASN A O 1
ATOM 884 N N . GLN A 1 109 ? -14.460 -0.727 13.251 1.00 97.44 109 GLN A N 1
ATOM 885 C CA . GLN A 1 109 ? -13.823 0.489 12.735 1.00 97.44 109 GLN A CA 1
ATOM 886 C C . GLN A 1 109 ? -12.294 0.449 12.878 1.00 97.44 109 GLN A C 1
ATOM 888 O O . GLN A 1 109 ? -11.591 0.776 11.924 1.00 97.44 109 GLN A O 1
ATOM 893 N N . CYS A 1 110 ? -11.761 -0.000 14.020 1.00 97.38 110 CYS A N 1
ATOM 894 C CA . CYS A 1 110 ? -10.318 -0.196 14.190 1.00 97.38 110 CYS A CA 1
ATOM 895 C C . CYS A 1 110 ? -9.749 -1.183 13.163 1.00 97.38 110 CYS A C 1
ATOM 897 O O . CYS A 1 110 ? -8.692 -0.923 12.586 1.00 97.38 110 CYS A O 1
ATOM 899 N N . ALA A 1 111 ? -10.437 -2.301 12.915 1.00 97.62 111 ALA A N 1
ATOM 900 C CA . ALA A 1 111 ? -10.001 -3.294 11.938 1.00 97.62 111 ALA A CA 1
ATOM 901 C C . ALA A 1 111 ? -9.946 -2.715 10.514 1.00 97.62 111 ALA A C 1
ATOM 903 O O . ALA A 1 111 ? -8.955 -2.916 9.811 1.00 97.62 111 ALA A O 1
ATOM 904 N N . GLU A 1 112 ? -10.957 -1.947 10.106 1.00 98.00 112 GLU A N 1
ATOM 905 C CA . GLU A 1 112 ? -10.971 -1.285 8.797 1.00 98.00 112 GLU A CA 1
ATOM 906 C C . GLU A 1 112 ? -9.873 -0.220 8.672 1.00 98.00 112 GLU A C 1
ATOM 908 O O . GLU A 1 112 ? -9.150 -0.191 7.675 1.00 98.00 112 GLU A O 1
ATOM 913 N N . ILE A 1 113 ? -9.657 0.606 9.703 1.00 97.38 113 ILE A N 1
ATOM 914 C CA . ILE A 1 113 ? -8.574 1.602 9.683 1.00 97.38 113 ILE A CA 1
ATOM 915 C C . ILE A 1 113 ? -7.203 0.912 9.593 1.00 97.38 113 ILE A C 1
ATOM 917 O O . ILE A 1 113 ? -6.346 1.363 8.833 1.00 97.38 113 ILE A O 1
ATOM 921 N N . LYS A 1 114 ? -6.994 -0.218 10.283 1.00 97.19 114 LYS A N 1
ATOM 922 C CA . LYS A 1 114 ? -5.753 -1.007 10.166 1.00 97.19 114 LYS A CA 1
ATOM 923 C C . LYS A 1 114 ? -5.521 -1.538 8.753 1.00 97.19 114 LYS A C 1
ATOM 925 O O . LYS A 1 114 ? -4.386 -1.511 8.282 1.00 97.19 114 LYS A O 1
ATOM 930 N N . LYS A 1 115 ? -6.568 -1.978 8.046 1.00 97.88 115 LYS A N 1
ATOM 931 C CA . LYS A 1 115 ? -6.450 -2.391 6.634 1.00 97.88 115 LYS A CA 1
ATOM 932 C C . LYS A 1 115 ? -5.983 -1.233 5.749 1.00 97.88 115 LYS A C 1
ATOM 934 O O . LYS A 1 115 ? -5.109 -1.426 4.902 1.00 97.88 115 LYS A O 1
ATOM 939 N N . LEU A 1 116 ? -6.514 -0.030 5.973 1.00 96.75 116 LEU A N 1
ATOM 940 C CA . LEU A 1 116 ? -6.083 1.171 5.253 1.00 96.75 116 LEU A CA 1
ATOM 941 C C . LEU A 1 116 ? -4.626 1.528 5.567 1.00 96.75 116 LEU A C 1
ATOM 943 O O . LEU A 1 116 ? -3.860 1.775 4.643 1.00 96.75 116 LEU A O 1
ATOM 947 N N . ILE A 1 117 ? -4.220 1.480 6.840 1.00 97.12 117 ILE A N 1
ATOM 948 C CA . ILE A 1 117 ? -2.823 1.698 7.257 1.00 97.12 117 ILE A CA 1
ATOM 949 C C . ILE A 1 117 ? -1.883 0.728 6.534 1.00 97.12 117 ILE A C 1
ATOM 951 O O . ILE A 1 117 ? -0.889 1.156 5.956 1.00 97.12 117 ILE A O 1
ATOM 955 N N . ASN A 1 118 ? -2.216 -0.564 6.511 1.00 96.19 118 ASN A N 1
ATOM 956 C CA . ASN A 1 118 ? -1.403 -1.570 5.825 1.00 96.19 118 ASN A CA 1
ATOM 957 C C . ASN A 1 118 ? -1.300 -1.305 4.317 1.00 96.19 118 ASN A C 1
ATOM 959 O O . ASN A 1 118 ? -0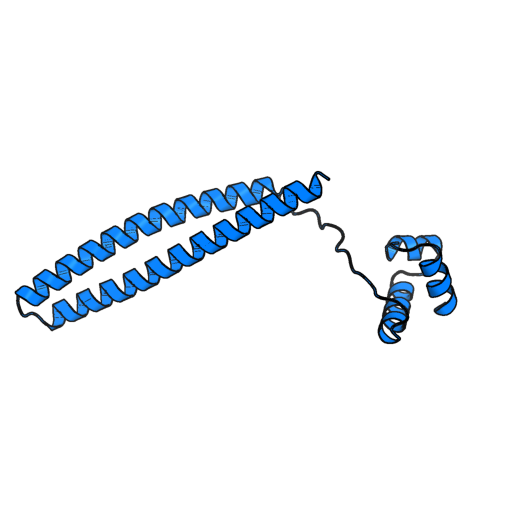.250 -1.531 3.724 1.00 96.19 118 ASN A O 1
ATOM 963 N N . THR A 1 119 ? -2.375 -0.804 3.705 1.00 96.00 119 THR A N 1
ATOM 964 C CA . THR A 1 119 ? -2.384 -0.428 2.284 1.00 96.00 119 THR A CA 1
ATOM 965 C C . THR A 1 119 ? -1.467 0.767 2.021 1.00 96.00 119 THR A C 1
ATOM 967 O O . THR A 1 119 ? -0.698 0.744 1.066 1.00 96.00 119 THR A O 1
ATOM 970 N N . VAL A 1 120 ? -1.498 1.786 2.886 1.00 94.50 120 VAL A N 1
ATOM 971 C CA . VAL A 1 120 ? -0.603 2.950 2.790 1.00 94.50 120 VAL A CA 1
ATOM 972 C C . VAL A 1 120 ? 0.860 2.523 2.913 1.00 94.50 120 VAL A C 1
ATOM 974 O O . VAL A 1 120 ? 1.653 2.869 2.046 1.00 94.50 120 VAL A O 1
ATOM 977 N N . ILE A 1 121 ? 1.197 1.686 3.899 1.00 94.19 121 ILE A N 1
ATOM 978 C CA . ILE A 1 121 ? 2.564 1.162 4.083 1.00 94.19 121 ILE A CA 1
ATOM 979 C C . ILE A 1 121 ? 3.027 0.353 2.861 1.00 94.19 121 ILE A C 1
ATOM 981 O O . ILE A 1 121 ? 4.171 0.469 2.426 1.00 94.19 121 ILE A O 1
ATOM 985 N N . ALA A 1 122 ? 2.147 -0.469 2.282 1.00 93.44 122 ALA A N 1
ATOM 986 C CA . ALA A 1 122 ? 2.473 -1.222 1.072 1.00 93.44 122 ALA A CA 1
ATOM 987 C C . ALA A 1 122 ? 2.762 -0.296 -0.124 1.00 93.44 122 ALA A C 1
ATOM 989 O O . ALA A 1 122 ? 3.657 -0.579 -0.921 1.00 93.44 122 ALA A O 1
ATOM 990 N N . ASN A 1 123 ? 2.035 0.818 -0.233 1.00 93.31 123 ASN A N 1
ATOM 991 C CA . ASN A 1 123 ? 2.277 1.826 -1.261 1.00 93.31 123 ASN A CA 1
ATOM 992 C C . ASN A 1 123 ? 3.590 2.589 -1.019 1.00 93.31 123 ASN A C 1
ATOM 994 O O . ASN A 1 123 ? 4.317 2.824 -1.980 1.00 93.31 123 ASN A O 1
ATOM 998 N N . GLU A 1 124 ? 3.928 2.917 0.233 1.00 93.44 124 GLU A N 1
ATOM 999 C CA . GLU A 1 124 ? 5.222 3.521 0.592 1.00 93.44 124 GLU A CA 1
ATOM 1000 C C . GLU A 1 124 ? 6.398 2.613 0.175 1.00 93.44 124 GLU A C 1
ATOM 1002 O O . GLU A 1 124 ? 7.338 3.079 -0.470 1.00 93.44 124 GLU A O 1
ATOM 1007 N N . ASP A 1 125 ? 6.325 1.299 0.440 1.00 93.12 125 ASP A N 1
ATOM 1008 C CA . ASP A 1 125 ? 7.352 0.338 -0.008 1.00 93.12 125 ASP A CA 1
ATOM 1009 C C . ASP A 1 125 ? 7.459 0.280 -1.541 1.00 93.12 125 ASP A C 1
ATOM 1011 O O . ASP A 1 125 ? 8.558 0.246 -2.105 1.00 93.12 125 ASP A O 1
ATOM 1015 N N . LEU A 1 126 ? 6.320 0.299 -2.240 1.00 93.00 126 LEU A N 1
ATOM 1016 C CA . LEU A 1 126 ? 6.285 0.285 -3.701 1.00 93.00 126 LEU A CA 1
ATOM 1017 C C . LEU A 1 126 ? 6.939 1.541 -4.299 1.00 93.00 126 LEU A C 1
ATOM 1019 O O . LEU A 1 126 ? 7.773 1.412 -5.201 1.00 93.00 126 LEU A O 1
ATOM 1023 N N . LEU A 1 127 ? 6.618 2.728 -3.778 1.00 91.00 127 LEU A N 1
ATOM 1024 C CA . LEU A 1 127 ? 7.247 3.985 -4.194 1.00 91.00 127 LEU A CA 1
ATOM 1025 C C . LEU A 1 127 ? 8.756 3.974 -3.922 1.00 91.00 127 LEU A C 1
ATOM 1027 O O . LEU A 1 127 ? 9.537 4.313 -4.816 1.00 91.00 127 LEU A O 1
ATOM 1031 N N . GLY A 1 128 ? 9.189 3.461 -2.767 1.00 89.50 128 GLY A N 1
ATOM 1032 C CA . GLY A 1 128 ? 10.609 3.302 -2.450 1.00 89.50 128 GLY A CA 1
ATOM 1033 C C . GLY A 1 128 ? 11.347 2.413 -3.461 1.00 89.50 128 GLY A C 1
ATOM 1034 O O . GLY A 1 128 ? 12.421 2.768 -3.961 1.00 89.50 128 GLY A O 1
ATOM 1035 N N . ARG A 1 129 ? 10.751 1.278 -3.854 1.00 88.81 129 ARG A N 1
ATOM 1036 C CA . ARG A 1 129 ? 11.307 0.401 -4.906 1.00 88.81 129 ARG A CA 1
ATOM 1037 C C . ARG A 1 129 ? 11.368 1.090 -6.269 1.00 88.81 129 ARG A C 1
ATOM 1039 O O . ARG A 1 129 ? 12.334 0.885 -7.013 1.00 88.81 129 ARG A O 1
ATOM 1046 N N . MET A 1 130 ? 10.359 1.891 -6.610 1.00 89.31 130 MET A N 1
ATOM 1047 C CA . MET A 1 130 ? 10.339 2.671 -7.850 1.00 89.31 130 MET A CA 1
ATOM 1048 C C . MET A 1 130 ? 11.460 3.712 -7.867 1.00 89.31 130 MET A C 1
ATOM 1050 O O . MET A 1 130 ? 12.207 3.768 -8.843 1.00 89.31 130 MET A O 1
ATOM 1054 N N . ASN A 1 131 ? 11.647 4.454 -6.774 1.00 88.12 131 ASN A N 1
ATOM 1055 C CA . ASN A 1 131 ? 12.698 5.463 -6.643 1.00 88.12 131 ASN A CA 1
ATOM 1056 C C . ASN A 1 131 ? 14.099 4.847 -6.833 1.00 88.12 131 ASN A C 1
ATOM 1058 O O . ASN A 1 131 ? 14.894 5.313 -7.650 1.00 88.12 131 ASN A O 1
ATOM 1062 N N . ILE A 1 132 ? 14.367 3.704 -6.184 1.00 88.19 132 ILE A N 1
ATOM 1063 C CA . ILE A 1 132 ? 15.618 2.942 -6.368 1.00 88.19 132 ILE A CA 1
ATOM 1064 C C . ILE A 1 132 ? 15.799 2.505 -7.828 1.00 88.19 132 ILE A C 1
ATOM 1066 O O . ILE A 1 132 ? 16.910 2.543 -8.364 1.00 88.19 132 ILE A O 1
ATOM 1070 N N . THR A 1 133 ? 14.725 2.056 -8.479 1.00 87.44 133 THR A N 1
ATOM 1071 C CA . THR A 1 133 ? 14.773 1.601 -9.875 1.00 87.44 133 THR A CA 1
ATOM 1072 C C . THR A 1 133 ? 15.112 2.751 -10.819 1.00 87.44 133 THR A C 1
ATOM 1074 O O . THR A 1 133 ? 15.968 2.587 -11.690 1.00 87.44 133 THR A O 1
ATOM 1077 N N . ILE A 1 134 ? 14.506 3.921 -10.621 1.00 86.88 134 ILE A N 1
ATOM 1078 C CA . ILE A 1 134 ? 14.791 5.126 -11.408 1.00 86.88 134 ILE A CA 1
ATOM 1079 C C . ILE A 1 134 ? 16.237 5.574 -11.204 1.00 86.88 134 ILE A C 1
ATOM 1081 O O . ILE A 1 134 ? 16.934 5.832 -12.186 1.00 86.88 134 ILE A O 1
ATOM 1085 N N . GLU A 1 135 ? 16.733 5.585 -9.967 1.00 84.75 135 GLU A N 1
ATOM 1086 C CA . GLU A 1 135 ? 18.120 5.969 -9.697 1.00 84.75 135 GLU A CA 1
ATOM 1087 C C . GLU A 1 135 ? 19.116 4.996 -10.357 1.00 84.75 135 GLU A C 1
ATOM 1089 O O . GLU A 1 135 ? 20.107 5.411 -10.961 1.00 84.75 135 GLU A O 1
ATOM 1094 N N . ARG A 1 136 ? 18.818 3.689 -10.363 1.00 85.31 136 ARG A N 1
ATOM 1095 C CA . ARG A 1 136 ? 19.616 2.703 -11.114 1.00 85.31 136 ARG A CA 1
ATOM 1096 C C . ARG A 1 136 ? 19.616 2.977 -12.618 1.00 85.31 136 ARG A C 1
ATOM 1098 O O . ARG A 1 136 ? 20.673 2.900 -13.245 1.00 85.31 136 ARG A O 1
ATOM 1105 N N . LEU A 1 137 ? 18.456 3.285 -13.203 1.00 82.75 137 LEU A N 1
ATOM 1106 C CA . LEU A 1 137 ? 18.355 3.627 -14.626 1.00 82.75 137 LEU A CA 1
ATOM 1107 C C . LEU A 1 137 ? 19.168 4.884 -14.946 1.00 82.75 137 LEU A C 1
ATOM 1109 O O . LEU A 1 137 ? 19.925 4.889 -15.915 1.00 82.75 137 LEU A O 1
ATOM 1113 N N . ARG A 1 138 ? 19.090 5.909 -14.093 1.00 81.56 138 ARG A N 1
ATOM 1114 C CA . ARG A 1 138 ? 19.876 7.140 -14.215 1.00 81.56 138 ARG A CA 1
ATOM 1115 C C . ARG A 1 138 ? 21.381 6.872 -14.231 1.00 81.56 138 ARG A C 1
ATOM 1117 O O . ARG A 1 138 ? 22.084 7.431 -15.070 1.00 81.56 138 ARG A O 1
ATOM 1124 N N . ILE A 1 139 ? 21.884 6.020 -13.334 1.00 79.56 139 ILE A N 1
ATOM 1125 C CA . ILE A 1 139 ? 23.308 5.642 -13.290 1.00 79.56 139 ILE A CA 1
ATOM 1126 C C . ILE A 1 139 ? 23.725 4.914 -14.572 1.00 79.56 139 ILE A C 1
ATOM 1128 O O . ILE A 1 139 ? 24.787 5.203 -15.118 1.00 79.56 139 ILE A O 1
ATOM 1132 N N . ASN A 1 140 ? 22.899 3.990 -15.066 1.00 75.62 140 ASN A N 1
ATOM 1133 C CA . ASN A 1 140 ? 23.203 3.230 -16.279 1.00 75.62 140 ASN A CA 1
ATOM 1134 C C . ASN A 1 140 ? 23.197 4.097 -17.543 1.00 75.62 140 ASN A C 1
ATOM 1136 O O . ASN A 1 140 ? 23.977 3.827 -18.444 1.00 75.62 140 ASN A O 1
ATOM 1140 N N . LEU A 1 141 ? 22.365 5.142 -17.603 1.00 70.88 141 LEU A N 1
ATOM 1141 C CA . LEU A 1 141 ? 22.343 6.098 -18.718 1.00 70.88 141 LEU A CA 1
ATOM 1142 C C . LEU A 1 141 ? 23.537 7.069 -18.719 1.00 70.88 141 LEU A C 1
ATOM 1144 O O . LEU A 1 141 ? 23.782 7.727 -19.725 1.00 70.88 141 LEU A O 1
ATOM 1148 N N . ARG A 1 142 ? 24.263 7.190 -17.600 1.00 66.50 142 ARG A N 1
ATOM 1149 C CA . ARG A 1 142 ? 25.471 8.026 -17.479 1.00 66.50 142 ARG A CA 1
ATOM 1150 C C . ARG A 1 142 ? 26.772 7.293 -17.837 1.00 66.50 142 ARG A C 1
ATOM 1152 O O . ARG A 1 142 ? 27.816 7.941 -17.848 1.00 66.50 142 ARG A O 1
ATOM 1159 N N . LYS A 1 143 ? 26.727 5.976 -18.057 1.00 51.91 143 LYS A N 1
ATOM 1160 C CA . LYS A 1 143 ? 27.872 5.132 -18.438 1.00 51.91 143 LYS A CA 1
ATOM 1161 C C . LYS A 1 143 ? 27.883 4.888 -19.939 1.00 51.91 143 LYS A C 1
ATOM 1163 O O . LYS A 1 143 ? 29.004 4.810 -20.483 1.00 51.91 143 LYS A O 1
#

Foldseek 3Di:
DLVVVLVVCVVPPPDDLVVSCVVVVHDSVVSVVSVVVCVVVVNDDPPDPPPPPPDPDDLVVVLVVLVVVLVVLVVVLVVLVVVLVVLVVQLVVCVVVVVVVSNVVSVVVNVVSVVVNVVSVVVNVVSVVVNVVSVVVVVVVVD